Protein AF-A0A1Y1WKF5-F1 (afdb_monomer_lite)

Sequence (110 aa):
MSGCAQGALVANGGNSYWIAYNGTVQQVWKNIDTSLVNCTTDKDTLSCCYSNECKNFVCPGDEASSSDYSLLSAAMQQAANVQNTASSAGKIRVGAALLLTLTLLPFALA

Secondary structure (DSSP, 8-state):
--S-EEEEE--TT--EEEEEETTEEEEEEESS-GGG-EEEEETTEEEEEETTEEEEEE--SSS--HHHHHHHHHHHHHHHHHHHHHHH-S--------------------

Structure (mmCIF, N/CA/C/O backbone):
data_AF-A0A1Y1WKF5-F1
#
_entry.id   AF-A0A1Y1WKF5-F1
#
loop_
_atom_site.group_PDB
_atom_site.id
_atom_site.type_symbol
_atom_site.label_atom_id
_atom_site.label_alt_id
_atom_site.label_comp_id
_atom_site.label_asym_id
_atom_site.label_entity_id
_atom_site.label_seq_id
_atom_site.pdbx_PDB_ins_code
_atom_site.Cartn_x
_atom_site.Cartn_y
_atom_site.Cartn_z
_atom_site.occupancy
_atom_site.B_iso_or_equiv
_atom_site.auth_seq_id
_atom_site.auth_comp_id
_atom_site.auth_asym_id
_atom_site.auth_atom_id
_atom_site.pdbx_PDB_model_num
ATOM 1 N N . MET A 1 1 ? 3.076 -5.394 -16.134 1.00 48.38 1 MET A N 1
ATOM 2 C CA . MET A 1 1 ? 2.365 -4.838 -14.957 1.00 48.38 1 MET A CA 1
ATOM 3 C C . MET A 1 1 ? 3.289 -3.763 -14.375 1.00 48.38 1 MET A C 1
ATOM 5 O O . MET A 1 1 ? 4.356 -3.589 -14.934 1.00 48.38 1 MET A O 1
ATOM 9 N N . SER A 1 2 ? 2.908 -2.950 -13.389 1.00 57.91 2 SER A N 1
ATOM 10 C CA . SER A 1 2 ? 3.859 -2.015 -12.743 1.00 57.91 2 SER A CA 1
ATOM 11 C C . SER A 1 2 ? 4.385 -2.644 -11.466 1.00 57.91 2 SER A C 1
ATOM 13 O O . SER A 1 2 ? 3.593 -3.243 -10.734 1.00 57.91 2 SER A O 1
ATOM 15 N N . GLY A 1 3 ? 5.664 -2.449 -11.158 1.00 75.69 3 GLY A N 1
ATOM 16 C CA . GLY A 1 3 ? 6.372 -3.142 -10.081 1.00 75.69 3 GLY A CA 1
ATOM 17 C C . GLY A 1 3 ? 6.024 -2.774 -8.633 1.00 75.69 3 GLY A C 1
ATOM 18 O O . GLY A 1 3 ? 6.872 -2.876 -7.754 1.00 75.69 3 GLY A O 1
ATOM 19 N N . CYS A 1 4 ? 4.797 -2.340 -8.346 1.00 88.12 4 CYS A N 1
ATOM 20 C CA . CYS A 1 4 ? 4.333 -2.100 -6.980 1.00 88.12 4 CYS A CA 1
ATOM 21 C C . CYS A 1 4 ? 3.593 -3.322 -6.432 1.00 88.12 4 CYS A C 1
ATOM 23 O O . CYS A 1 4 ? 2.597 -3.767 -7.010 1.00 88.12 4 CYS A O 1
ATOM 25 N N . ALA A 1 5 ? 4.023 -3.816 -5.272 1.00 91.19 5 ALA A N 1
ATOM 26 C CA . ALA A 1 5 ? 3.258 -4.797 -4.518 1.00 91.19 5 ALA A CA 1
ATOM 27 C C . ALA A 1 5 ? 2.086 -4.089 -3.824 1.00 91.19 5 ALA A C 1
ATOM 29 O O . ALA A 1 5 ? 2.237 -2.999 -3.273 1.00 91.19 5 ALA A O 1
ATOM 30 N N . GLN A 1 6 ? 0.909 -4.705 -3.858 1.00 92.75 6 GLN A N 1
ATOM 31 C CA . GLN A 1 6 ? -0.344 -4.129 -3.374 1.00 92.75 6 GLN A CA 1
ATOM 32 C C . GLN A 1 6 ? -1.032 -5.111 -2.430 1.00 92.75 6 GLN A C 1
ATOM 34 O O . GLN A 1 6 ? -0.980 -6.322 -2.654 1.00 92.75 6 GLN A O 1
ATOM 39 N N . GLY A 1 7 ? -1.674 -4.606 -1.379 1.00 93.88 7 GLY A N 1
ATOM 40 C CA . GLY A 1 7 ? -2.327 -5.454 -0.388 1.00 93.88 7 GLY A CA 1
ATOM 41 C C . GLY A 1 7 ? -3.465 -4.756 0.345 1.00 93.88 7 GLY A C 1
ATOM 42 O O . GLY A 1 7 ? -3.337 -3.620 0.799 1.00 93.88 7 GLY A O 1
ATOM 43 N N . ALA A 1 8 ? -4.577 -5.469 0.500 1.00 94.00 8 ALA A N 1
ATOM 44 C CA . ALA A 1 8 ? -5.696 -5.067 1.338 1.00 94.00 8 ALA A CA 1
ATOM 45 C C . ALA A 1 8 ? -5.685 -5.890 2.631 1.00 94.00 8 ALA A C 1
ATOM 47 O O . ALA A 1 8 ? -5.640 -7.119 2.593 1.00 94.00 8 ALA A O 1
ATOM 48 N N . LEU A 1 9 ? -5.720 -5.217 3.779 1.00 92.56 9 LEU A N 1
ATOM 49 C CA . LEU A 1 9 ? -5.862 -5.851 5.085 1.00 92.56 9 LEU A CA 1
ATOM 50 C C . LEU A 1 9 ? -7.299 -5.658 5.564 1.00 92.56 9 LEU A C 1
ATOM 52 O O . LEU A 1 9 ? -7.731 -4.522 5.758 1.00 92.56 9 LEU A O 1
ATOM 56 N N . VAL A 1 10 ? -8.010 -6.760 5.793 1.00 88.88 10 VAL A N 1
ATOM 57 C CA . VAL A 1 10 ? -9.328 -6.782 6.441 1.00 88.88 10 VAL A CA 1
ATOM 58 C C . VAL A 1 10 ? -9.123 -7.209 7.889 1.00 88.88 10 VAL A C 1
ATOM 60 O O . VAL A 1 10 ? -8.652 -8.314 8.148 1.00 88.88 10 VAL A O 1
ATOM 63 N N . ALA A 1 11 ? -9.425 -6.324 8.836 1.00 80.75 11 ALA A N 1
ATOM 64 C CA . ALA A 1 11 ? -9.166 -6.552 10.254 1.00 80.75 11 ALA A CA 1
ATOM 65 C C . ALA A 1 11 ? -10.241 -5.893 11.129 1.00 80.75 11 ALA A C 1
ATOM 67 O O . ALA A 1 11 ? -10.858 -4.903 10.736 1.00 80.75 11 ALA A O 1
ATOM 68 N N . ASN A 1 12 ? -10.433 -6.416 12.346 1.00 70.50 12 ASN A N 1
ATOM 69 C CA . ASN A 1 12 ? -11.454 -5.941 13.293 1.00 70.50 12 ASN A CA 1
ATOM 70 C C . ASN A 1 12 ? -11.301 -4.454 13.675 1.00 70.50 12 ASN A C 1
ATOM 72 O O . ASN A 1 12 ? -12.272 -3.826 14.085 1.00 70.50 12 ASN A O 1
ATOM 76 N N . GLY A 1 13 ? -10.097 -3.887 13.533 1.00 66.50 13 GLY A N 1
ATOM 77 C CA . GLY A 1 13 ? -9.808 -2.471 13.776 1.00 66.50 13 GLY A CA 1
ATOM 78 C C . GLY A 1 13 ? -10.039 -1.549 12.572 1.00 66.50 13 GLY A C 1
ATOM 79 O O . GLY A 1 13 ? -9.701 -0.372 12.664 1.00 66.50 13 GLY A O 1
ATOM 80 N N . GLY A 1 14 ? -10.586 -2.070 11.469 1.00 82.38 14 GLY A N 1
ATOM 81 C CA . GLY A 1 14 ? -10.873 -1.342 10.233 1.00 82.38 14 GLY A CA 1
ATOM 82 C C . GLY A 1 14 ? -9.946 -1.740 9.086 1.00 82.38 14 GLY A C 1
ATOM 83 O O . GLY A 1 14 ? -8.736 -1.907 9.266 1.00 82.38 14 GLY A O 1
ATOM 84 N N . ASN A 1 15 ? -10.517 -1.881 7.885 1.00 92.19 15 ASN A N 1
ATOM 85 C CA . ASN A 1 15 ? -9.752 -2.330 6.725 1.00 92.19 15 ASN A CA 1
ATOM 86 C C . ASN A 1 15 ? -8.790 -1.236 6.248 1.00 92.19 15 ASN A C 1
ATOM 88 O O . ASN A 1 15 ? -9.027 -0.037 6.420 1.00 92.19 15 ASN A O 1
ATOM 92 N N . SER A 1 16 ? -7.691 -1.644 5.631 1.00 93.94 16 SER A N 1
ATOM 93 C CA . SER A 1 16 ? -6.658 -0.730 5.149 1.00 93.94 16 SER A CA 1
ATOM 94 C C . SER A 1 16 ? -6.033 -1.215 3.853 1.00 93.94 16 SER A C 1
ATOM 96 O O . SER A 1 16 ? -6.049 -2.408 3.554 1.00 93.94 16 SER A O 1
ATOM 98 N N . TYR A 1 17 ? -5.484 -0.276 3.090 1.00 96.00 17 TYR A N 1
ATOM 99 C CA . TYR A 1 17 ? -4.816 -0.548 1.824 1.00 96.00 17 TYR A CA 1
ATOM 100 C C . TYR A 1 17 ? -3.354 -0.138 1.904 1.00 96.00 17 TYR A C 1
ATOM 102 O O . TYR A 1 17 ? -3.025 0.925 2.441 1.00 96.00 17 TYR A O 1
ATOM 110 N N . TRP A 1 18 ? -2.491 -0.993 1.378 1.00 95.75 18 TRP A N 1
ATOM 111 C CA . TRP A 1 18 ? -1.050 -0.928 1.537 1.00 95.75 18 TRP A CA 1
ATOM 112 C C . TRP A 1 18 ? -0.375 -1.118 0.189 1.00 95.75 18 TRP A C 1
ATOM 114 O O . TRP A 1 18 ? -0.825 -1.911 -0.640 1.00 95.75 18 TRP A O 1
ATOM 124 N N . ILE A 1 19 ? 0.723 -0.398 -0.009 1.00 94.50 19 ILE A N 1
ATOM 125 C CA . ILE A 1 19 ? 1.572 -0.528 -1.189 1.00 94.50 19 ILE A CA 1
ATOM 126 C C . ILE A 1 19 ? 3.017 -0.664 -0.725 1.00 94.50 19 ILE A C 1
ATOM 128 O O . ILE A 1 19 ? 3.432 0.010 0.222 1.00 94.50 19 ILE A O 1
ATOM 132 N N . ALA A 1 20 ? 3.775 -1.524 -1.397 1.00 93.25 20 ALA A N 1
ATOM 133 C CA . ALA A 1 20 ? 5.212 -1.631 -1.227 1.00 93.25 20 ALA A CA 1
ATOM 134 C C . ALA A 1 20 ? 5.944 -1.482 -2.559 1.00 93.25 20 ALA A C 1
ATOM 136 O O . ALA A 1 20 ? 5.535 -2.054 -3.570 1.00 93.25 20 ALA A O 1
ATOM 137 N N . TYR A 1 21 ? 7.008 -0.686 -2.545 1.00 89.69 21 TYR A N 1
ATOM 138 C CA . TYR A 1 21 ? 7.863 -0.422 -3.696 1.00 89.69 21 TYR A CA 1
ATOM 139 C C . TYR A 1 21 ? 9.211 0.126 -3.243 1.00 89.69 21 TYR A C 1
ATOM 141 O O . TYR A 1 21 ? 9.292 0.842 -2.239 1.00 89.69 21 TYR A O 1
ATOM 149 N N . ASN A 1 22 ? 10.269 -0.179 -3.998 1.00 85.81 22 ASN A N 1
ATOM 150 C CA . ASN A 1 22 ? 11.637 0.270 -3.715 1.00 85.81 22 ASN A CA 1
ATOM 151 C C . ASN A 1 22 ? 12.068 -0.006 -2.260 1.00 85.81 22 ASN A C 1
ATOM 153 O O . ASN A 1 22 ? 12.690 0.841 -1.614 1.00 85.81 22 ASN A O 1
ATOM 157 N N . GLY A 1 23 ? 11.694 -1.167 -1.714 1.00 86.44 23 GLY A N 1
ATOM 158 C CA . GLY A 1 23 ? 12.039 -1.562 -0.348 1.00 86.44 23 GLY A CA 1
ATOM 159 C C . GLY A 1 23 ? 11.306 -0.779 0.745 1.00 86.44 23 GLY A C 1
ATOM 160 O O . GLY A 1 23 ? 11.694 -0.849 1.910 1.00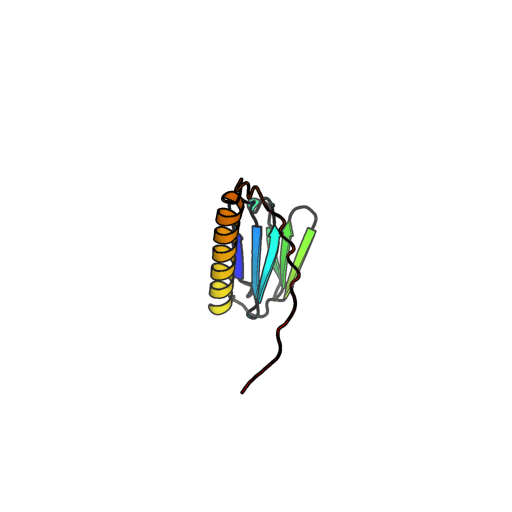 86.44 23 GLY A O 1
ATOM 161 N N . THR A 1 24 ? 10.260 -0.027 0.396 1.00 88.94 24 THR A N 1
ATOM 162 C CA . THR A 1 24 ? 9.455 0.755 1.340 1.00 88.94 24 THR A CA 1
ATOM 163 C C . THR A 1 24 ? 8.012 0.276 1.324 1.00 88.94 24 THR A C 1
ATOM 165 O O . THR A 1 24 ? 7.448 0.046 0.261 1.00 88.94 24 THR A O 1
ATOM 168 N N . VAL A 1 25 ? 7.391 0.183 2.502 1.00 94.06 25 VAL A N 1
ATOM 169 C CA . VAL A 1 25 ? 5.958 -0.101 2.665 1.00 94.06 25 VAL A CA 1
ATOM 170 C C . VAL A 1 25 ? 5.240 1.140 3.164 1.00 94.06 25 VAL A C 1
ATOM 172 O O . VAL A 1 25 ? 5.708 1.807 4.086 1.00 94.06 25 VAL A O 1
ATOM 175 N N . GLN A 1 26 ? 4.070 1.420 2.597 1.00 92.81 26 GLN A N 1
ATOM 176 C CA . GLN A 1 26 ? 3.217 2.526 3.008 1.00 92.81 26 GLN A CA 1
ATOM 177 C C . GLN A 1 26 ? 1.772 2.067 3.196 1.00 92.81 26 GLN A C 1
ATOM 179 O O . GLN A 1 26 ? 1.188 1.419 2.326 1.00 92.81 26 GLN A O 1
ATOM 184 N N . GLN A 1 27 ? 1.178 2.461 4.325 1.00 94.56 27 GLN A N 1
ATOM 185 C CA . GLN A 1 27 ? -0.268 2.409 4.516 1.00 94.56 27 GLN A CA 1
ATOM 186 C C . GLN A 1 27 ? -0.893 3.594 3.781 1.00 94.56 27 GLN A C 1
ATOM 188 O O . GLN A 1 27 ? -0.766 4.742 4.207 1.00 94.56 27 GLN A O 1
ATOM 193 N N . VAL A 1 28 ? -1.565 3.321 2.670 1.00 95.62 28 VAL A N 1
ATOM 194 C CA . VAL A 1 28 ? -2.122 4.357 1.797 1.00 95.62 28 VAL A CA 1
ATOM 195 C C . VAL A 1 28 ? -3.394 4.946 2.394 1.00 95.62 28 VAL A C 1
ATOM 197 O O . VAL A 1 28 ? -3.545 6.172 2.443 1.00 95.62 28 VAL A O 1
ATOM 200 N N . TRP A 1 29 ? -4.272 4.060 2.870 1.00 95.19 29 TRP A N 1
ATOM 201 C CA . TRP A 1 29 ? -5.543 4.385 3.509 1.00 95.19 29 TRP A CA 1
ATOM 202 C C . TRP A 1 29 ? -5.834 3.441 4.678 1.00 95.19 29 TRP A C 1
ATOM 204 O O . TRP A 1 29 ? -5.410 2.282 4.694 1.00 95.19 29 TRP A O 1
ATOM 214 N N . LYS A 1 30 ? -6.605 3.942 5.646 1.00 93.56 30 LYS A N 1
ATOM 215 C CA . LYS A 1 30 ? -7.064 3.215 6.836 1.00 93.56 30 LYS A CA 1
ATOM 216 C C . LYS A 1 30 ? -8.557 3.442 7.055 1.00 93.56 30 LYS A C 1
ATOM 218 O O . LYS A 1 30 ? -9.043 4.530 6.760 1.00 93.56 30 LYS A O 1
ATOM 223 N N . ASN A 1 31 ? -9.238 2.460 7.638 1.00 90.69 31 ASN A N 1
ATOM 224 C CA . ASN A 1 31 ? -10.680 2.480 7.905 1.00 90.69 31 ASN A CA 1
ATOM 225 C C . ASN A 1 31 ? -11.512 2.739 6.640 1.00 90.69 31 ASN A C 1
ATOM 227 O O . ASN A 1 31 ? -12.433 3.552 6.653 1.00 90.69 31 ASN A O 1
ATOM 231 N N . ILE A 1 32 ? -11.150 2.071 5.545 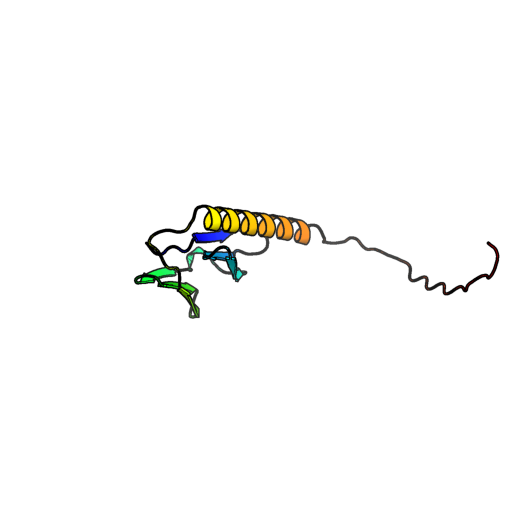1.00 92.56 32 ILE A N 1
ATOM 232 C CA . ILE A 1 32 ? -11.818 2.208 4.245 1.00 92.56 32 ILE A CA 1
ATOM 233 C C . ILE A 1 32 ? -12.511 0.915 3.831 1.00 92.56 32 ILE A C 1
ATOM 235 O O . ILE A 1 32 ? -12.198 -0.149 4.354 1.00 92.56 32 ILE A O 1
ATOM 239 N N . ASP A 1 33 ? -13.409 0.976 2.853 1.00 92.94 33 ASP A N 1
ATOM 240 C CA . ASP A 1 33 ? -13.827 -0.228 2.137 1.00 92.94 33 ASP A CA 1
ATOM 241 C C . ASP A 1 33 ? -12.813 -0.542 1.027 1.00 92.94 33 ASP A C 1
ATOM 243 O O . ASP A 1 33 ? -12.719 0.161 0.022 1.00 92.94 33 ASP A O 1
ATOM 247 N N . THR A 1 34 ? -12.022 -1.598 1.219 1.00 92.75 34 THR A N 1
ATOM 248 C CA . THR A 1 34 ? -10.963 -1.975 0.269 1.00 92.75 34 THR A CA 1
ATOM 249 C C . THR A 1 34 ? -11.509 -2.493 -1.061 1.00 92.75 34 THR A C 1
ATOM 251 O O . THR A 1 34 ? -10.784 -2.451 -2.050 1.00 92.75 34 THR A O 1
ATOM 254 N N . SER A 1 35 ? -12.780 -2.906 -1.122 1.00 92.00 35 SER A N 1
ATOM 255 C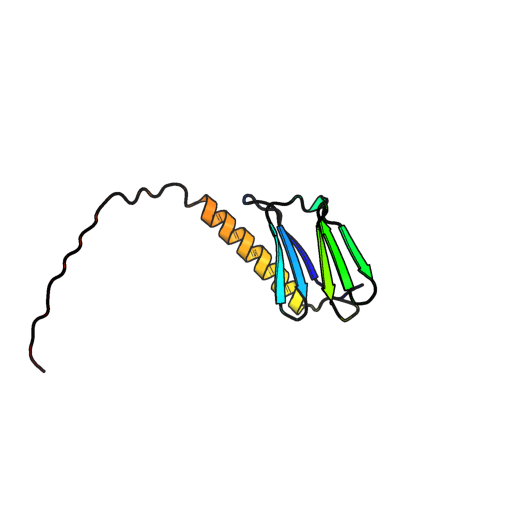 CA . SER A 1 35 ? -13.426 -3.320 -2.375 1.00 92.00 35 SER A CA 1
ATOM 256 C C . SER A 1 35 ? -13.690 -2.151 -3.330 1.00 92.00 35 SER A C 1
ATOM 258 O O . SER A 1 35 ? -13.861 -2.360 -4.528 1.00 92.00 35 SER A O 1
ATOM 260 N N . LEU A 1 36 ? -13.685 -0.919 -2.809 1.00 94.56 36 LEU A N 1
ATOM 261 C CA . LEU A 1 36 ? -13.868 0.310 -3.583 1.00 94.56 36 LEU A CA 1
ATOM 262 C C . LEU A 1 36 ? -12.542 0.919 -4.055 1.00 94.56 36 LEU A C 1
ATOM 264 O O . LEU A 1 36 ? -12.548 1.971 -4.696 1.00 94.56 36 LEU A O 1
ATOM 268 N N . VAL A 1 37 ? -11.405 0.305 -3.715 1.00 95.81 37 VAL A N 1
ATOM 269 C CA . VAL A 1 37 ? -10.099 0.743 -4.211 1.00 95.81 37 VAL A CA 1
ATOM 270 C C . VAL A 1 37 ? -9.946 0.258 -5.646 1.00 95.81 37 VAL A C 1
ATOM 272 O O . VAL A 1 37 ? -9.937 -0.943 -5.906 1.00 95.81 37 VAL A O 1
ATOM 275 N N . ASN A 1 38 ? -9.796 1.197 -6.576 1.00 95.19 38 ASN A N 1
ATOM 276 C CA . ASN A 1 38 ? -9.527 0.892 -7.976 1.00 95.19 38 ASN A CA 1
ATOM 277 C C . ASN A 1 38 ? -8.110 1.331 -8.333 1.00 95.19 38 ASN A C 1
ATOM 279 O O . ASN A 1 38 ? -7.782 2.510 -8.200 1.00 95.19 38 ASN A O 1
ATOM 283 N N . CYS A 1 39 ? -7.285 0.397 -8.800 1.00 92.25 39 CYS A N 1
ATOM 284 C CA . CYS A 1 39 ? -5.913 0.672 -9.198 1.00 92.25 39 CYS A CA 1
ATOM 285 C C . CYS A 1 39 ? -5.723 0.400 -10.686 1.00 92.25 39 CYS A C 1
ATOM 287 O O . CYS A 1 39 ? -6.090 -0.654 -11.200 1.00 92.25 39 CYS A O 1
ATOM 289 N N . THR A 1 40 ? -5.117 1.362 -11.369 1.00 91.38 40 THR A N 1
ATOM 290 C CA . THR A 1 40 ? -4.768 1.280 -12.786 1.00 91.38 40 THR A CA 1
ATOM 291 C C . THR A 1 40 ? -3.281 1.521 -12.949 1.00 91.38 40 THR A C 1
ATOM 293 O O . THR A 1 40 ? -2.680 2.308 -12.217 1.00 91.38 40 THR A O 1
ATOM 296 N N . THR A 1 41 ? -2.683 0.827 -13.906 1.00 88.12 41 THR A N 1
ATOM 297 C CA . THR A 1 41 ? -1.266 0.961 -14.219 1.00 88.12 41 THR A CA 1
ATOM 298 C C . THR A 1 41 ? -1.113 1.634 -15.575 1.00 88.12 41 THR A C 1
ATOM 300 O O . THR A 1 41 ? -1.658 1.140 -16.561 1.00 88.12 41 THR A O 1
ATOM 303 N N . ASP A 1 42 ? -0.319 2.702 -15.630 1.00 86.75 42 ASP A N 1
ATOM 304 C CA . ASP A 1 42 ? 0.196 3.285 -16.871 1.00 86.75 42 ASP A CA 1
ATOM 305 C C . ASP A 1 42 ? 1.725 3.342 -16.793 1.00 86.75 42 ASP A C 1
ATOM 307 O O . ASP A 1 42 ? 2.285 4.055 -15.958 1.00 86.75 42 ASP A O 1
ATOM 311 N N . LYS A 1 43 ? 2.399 2.560 -17.647 1.00 84.44 43 LYS A N 1
ATOM 312 C CA . LYS A 1 43 ? 3.866 2.411 -17.657 1.00 84.44 43 LYS A CA 1
ATOM 313 C C . LYS A 1 43 ? 4.394 2.089 -16.248 1.00 84.44 43 LYS A C 1
ATOM 315 O O . LYS A 1 43 ? 3.963 1.113 -15.641 1.00 84.44 43 LYS A O 1
ATOM 320 N N . ASP A 1 44 ? 5.272 2.939 -15.723 1.00 87.00 44 ASP A N 1
ATOM 321 C CA . ASP A 1 44 ? 5.887 2.834 -14.400 1.00 87.00 44 ASP A CA 1
ATOM 322 C C . ASP A 1 44 ? 5.042 3.480 -13.292 1.00 87.00 44 ASP A C 1
ATOM 324 O O . ASP A 1 44 ? 5.545 3.720 -12.200 1.00 87.00 44 ASP A O 1
ATOM 328 N N . THR A 1 45 ? 3.785 3.849 -13.550 1.00 88.94 45 THR A N 1
ATOM 329 C CA . THR A 1 45 ? 2.931 4.521 -12.562 1.00 88.94 45 THR A CA 1
ATOM 330 C C . THR A 1 45 ? 1.725 3.668 -12.209 1.00 88.94 45 THR A C 1
ATOM 332 O O . THR A 1 45 ? 0.870 3.384 -13.048 1.00 88.94 45 THR A O 1
ATOM 335 N N . LEU A 1 46 ? 1.620 3.314 -10.931 1.00 91.31 46 LEU A N 1
ATOM 336 C CA . LEU A 1 46 ? 0.413 2.759 -10.336 1.00 91.31 46 LEU A CA 1
ATOM 337 C C . LEU A 1 46 ? -0.435 3.907 -9.781 1.00 91.31 46 LEU A C 1
ATOM 339 O O . LEU A 1 46 ? -0.009 4.606 -8.864 1.00 91.31 46 LEU A O 1
ATOM 343 N N . SER A 1 47 ? -1.639 4.086 -10.312 1.00 93.12 47 SER A N 1
ATOM 344 C CA . SER A 1 47 ? -2.612 5.069 -9.831 1.00 93.12 47 SER A CA 1
ATOM 345 C C . SER A 1 47 ? -3.757 4.342 -9.145 1.00 93.12 47 SER A C 1
ATOM 347 O O . SER A 1 47 ? -4.532 3.646 -9.800 1.00 93.12 47 SER A O 1
ATOM 349 N N . CYS A 1 48 ? -3.865 4.495 -7.830 1.00 94.69 48 CYS A N 1
ATOM 350 C CA . CYS A 1 48 ? -4.944 3.926 -7.030 1.00 94.69 48 CYS A CA 1
ATOM 351 C C . CYS A 1 48 ? -5.893 5.031 -6.582 1.00 94.69 48 CYS A C 1
ATOM 353 O O . CYS A 1 48 ? -5.443 6.072 -6.110 1.00 94.69 48 CYS A O 1
ATOM 355 N N . CYS A 1 49 ? -7.195 4.794 -6.672 1.00 96.31 49 CYS A N 1
ATOM 356 C CA . CYS A 1 49 ? -8.226 5.721 -6.229 1.00 96.31 49 CYS A CA 1
ATOM 357 C C . CYS A 1 49 ? -9.156 5.052 -5.221 1.00 96.31 49 CYS A C 1
ATOM 359 O O . CYS A 1 49 ? -9.546 3.897 -5.393 1.00 96.31 49 CYS A O 1
ATOM 361 N N . TYR A 1 50 ? -9.543 5.805 -4.197 1.00 95.88 50 TYR A N 1
ATOM 362 C CA . TYR A 1 50 ? -10.601 5.454 -3.261 1.00 95.88 50 TYR A CA 1
ATOM 363 C C . TYR A 1 50 ? -11.530 6.658 -3.094 1.00 95.88 50 TYR A C 1
ATOM 365 O O . TYR A 1 50 ? -11.101 7.746 -2.702 1.00 95.88 50 TYR A O 1
ATOM 373 N N . SER A 1 51 ? -12.821 6.469 -3.375 1.00 92.25 51 SER A N 1
ATOM 374 C CA . SER A 1 51 ? -13.792 7.571 -3.451 1.00 92.25 51 SER A CA 1
ATOM 375 C C . SER A 1 51 ? -13.328 8.663 -4.438 1.00 92.25 51 SER A C 1
ATOM 377 O O . SER A 1 51 ? -13.173 8.376 -5.620 1.00 92.25 51 SER A O 1
ATOM 379 N N . ASN A 1 52 ? -13.080 9.892 -3.968 1.00 92.81 52 ASN A N 1
ATOM 380 C CA . ASN A 1 52 ? -12.634 11.023 -4.794 1.00 92.81 52 ASN A CA 1
ATOM 381 C C . ASN A 1 52 ? -11.131 11.323 -4.645 1.00 92.81 52 ASN A C 1
ATOM 383 O O . ASN A 1 52 ? -10.658 12.345 -5.139 1.00 92.81 52 ASN A O 1
ATOM 387 N N . GLU A 1 53 ? -10.386 10.478 -3.928 1.00 95.19 53 GLU A N 1
ATOM 388 C CA . GLU A 1 53 ? -8.956 10.659 -3.684 1.00 95.19 53 GLU A CA 1
ATOM 389 C C . GLU A 1 53 ? -8.156 9.624 -4.476 1.00 95.19 53 GLU A C 1
ATOM 391 O O . GLU A 1 53 ? -8.350 8.420 -4.311 1.00 95.19 53 GLU A O 1
ATOM 396 N N . CYS A 1 54 ? -7.231 10.097 -5.309 1.00 95.31 54 CYS A N 1
ATOM 397 C CA . CYS A 1 54 ? -6.311 9.256 -6.065 1.00 95.31 54 CYS A CA 1
ATOM 398 C C . CYS A 1 54 ? -4.871 9.505 -5.619 1.00 95.31 54 CYS A C 1
ATOM 400 O O . CYS A 1 54 ? -4.468 10.651 -5.406 1.00 95.31 54 CYS A O 1
ATOM 402 N N . LYS A 1 55 ? -4.090 8.430 -5.502 1.00 94.31 55 LYS A N 1
ATOM 403 C CA . LYS A 1 55 ? -2.656 8.470 -5.218 1.00 94.31 55 LYS A CA 1
ATOM 404 C C . LYS A 1 55 ? -1.888 7.719 -6.290 1.00 94.31 55 LYS 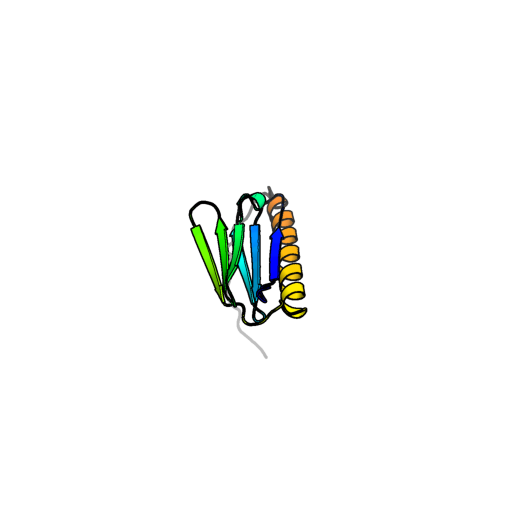A C 1
ATOM 406 O O . LYS A 1 55 ? -2.261 6.612 -6.674 1.00 94.31 55 LYS A O 1
ATOM 411 N N . ASN A 1 56 ? -0.792 8.335 -6.716 1.00 93.25 56 ASN A N 1
ATOM 412 C CA . ASN A 1 56 ? 0.068 7.824 -7.769 1.00 93.25 56 ASN A CA 1
ATOM 413 C C . ASN A 1 56 ? 1.402 7.397 -7.164 1.00 93.25 56 ASN A C 1
ATOM 415 O O . ASN A 1 56 ? 1.993 8.126 -6.365 1.00 93.25 56 ASN A O 1
ATOM 419 N N . PHE A 1 57 ? 1.877 6.233 -7.578 1.00 90.75 57 PHE A N 1
ATOM 420 C CA . PHE A 1 57 ? 3.116 5.629 -7.120 1.00 90.75 57 PHE A CA 1
ATOM 421 C C . PHE A 1 57 ? 3.968 5.334 -8.342 1.00 90.75 57 PHE A C 1
ATOM 423 O O . PHE A 1 57 ? 3.513 4.665 -9.268 1.00 90.75 57 PHE A O 1
ATOM 430 N N . VAL A 1 58 ? 5.193 5.855 -8.353 1.00 89.75 58 VAL A N 1
ATOM 431 C CA . VAL A 1 58 ? 6.162 5.547 -9.405 1.00 89.75 58 VAL A CA 1
ATOM 432 C C . VAL A 1 58 ? 6.854 4.243 -9.021 1.00 89.75 58 VAL A C 1
ATOM 434 O O . VAL A 1 58 ? 7.665 4.206 -8.095 1.00 89.75 58 VAL A O 1
ATOM 437 N N . CYS A 1 59 ? 6.483 3.180 -9.719 1.00 84.44 59 CYS A N 1
ATOM 438 C CA . CYS A 1 59 ? 6.914 1.804 -9.535 1.00 84.44 59 CYS A CA 1
ATOM 439 C C . CYS A 1 59 ? 7.676 1.371 -10.798 1.00 84.44 59 CYS A C 1
ATOM 441 O O . CYS A 1 59 ? 7.077 0.762 -11.688 1.00 84.44 59 CYS A O 1
ATOM 443 N N . PRO A 1 60 ? 8.964 1.737 -10.924 1.00 74.00 60 PRO A N 1
ATOM 444 C CA . PRO A 1 60 ? 9.748 1.371 -12.094 1.00 74.00 60 PRO A CA 1
ATOM 445 C C . PRO A 1 60 ? 9.878 -0.152 -12.205 1.00 74.00 60 PRO A C 1
ATOM 447 O O . PRO A 1 60 ? 10.141 -0.829 -11.210 1.00 74.00 60 PRO A O 1
ATOM 450 N N . GLY A 1 61 ? 9.735 -0.670 -13.425 1.00 71.56 61 GLY A N 1
ATOM 451 C CA . GLY A 1 61 ? 9.872 -2.097 -13.727 1.00 71.56 61 GLY A CA 1
ATOM 452 C C . GLY A 1 61 ? 8.545 -2.844 -13.875 1.00 71.56 61 GLY A C 1
ATOM 453 O O . GLY A 1 61 ? 7.486 -2.391 -13.436 1.00 71.56 61 GLY A O 1
ATOM 454 N N . ASP A 1 62 ? 8.618 -4.011 -14.518 1.00 69.75 62 ASP A N 1
ATOM 455 C CA . ASP A 1 62 ? 7.439 -4.770 -14.951 1.00 69.75 62 ASP A CA 1
ATOM 456 C C . ASP A 1 62 ? 6.717 -5.519 -13.816 1.00 69.75 62 ASP A C 1
ATOM 458 O O . ASP A 1 62 ? 5.524 -5.823 -13.938 1.00 69.75 62 ASP A O 1
ATOM 462 N N . GLU A 1 63 ? 7.420 -5.827 -12.718 1.00 78.19 63 GLU A N 1
ATOM 463 C CA . GLU A 1 63 ? 6.902 -6.604 -11.584 1.00 78.19 63 GLU A CA 1
ATOM 464 C C . GLU A 1 63 ? 7.542 -6.196 -10.253 1.00 78.19 63 GLU A C 1
ATOM 466 O O . GLU A 1 63 ? 8.670 -5.704 -10.203 1.00 78.19 63 GLU A O 1
ATOM 471 N N . ALA A 1 64 ? 6.787 -6.368 -9.163 1.00 81.56 64 ALA A N 1
ATOM 472 C CA . ALA A 1 64 ? 7.259 -6.030 -7.829 1.00 81.56 64 ALA A CA 1
ATOM 473 C C . ALA A 1 64 ? 8.279 -7.059 -7.351 1.00 81.56 64 ALA A C 1
ATOM 475 O O . ALA A 1 64 ? 8.124 -8.260 -7.582 1.00 81.56 64 ALA A O 1
ATOM 476 N N . SER A 1 65 ? 9.324 -6.600 -6.663 1.00 85.44 65 SER A N 1
ATOM 477 C CA . SER A 1 65 ? 10.363 -7.510 -6.195 1.00 85.44 65 SER A CA 1
ATOM 478 C C . SER A 1 65 ? 9.829 -8.437 -5.097 1.00 85.44 65 SER A C 1
ATOM 480 O O . SER A 1 65 ? 8.970 -8.060 -4.295 1.00 85.44 65 SER A O 1
ATOM 482 N N . SER A 1 66 ? 10.383 -9.648 -4.988 1.00 86.38 66 SER A N 1
ATOM 483 C CA . SER A 1 66 ? 10.056 -10.580 -3.895 1.00 86.38 66 SER A CA 1
ATOM 484 C C . SER A 1 66 ? 10.277 -9.955 -2.509 1.00 86.38 66 SER A C 1
ATOM 486 O O . SER A 1 66 ? 9.582 -10.287 -1.544 1.00 86.38 66 SER A O 1
ATOM 488 N N . SER A 1 67 ? 11.226 -9.020 -2.414 1.00 88.25 67 SER A N 1
ATOM 489 C CA . SER A 1 67 ? 11.489 -8.229 -1.214 1.00 88.25 67 SER A CA 1
ATOM 490 C C . SER A 1 67 ? 10.322 -7.299 -0.879 1.00 88.25 67 SER A C 1
ATOM 492 O O . SER A 1 67 ? 9.914 -7.252 0.279 1.00 88.25 67 SER A O 1
ATOM 494 N N . ASP A 1 68 ? 9.731 -6.620 -1.865 1.00 89.81 68 ASP A N 1
ATOM 495 C CA . ASP A 1 68 ? 8.578 -5.734 -1.649 1.00 89.81 68 ASP A CA 1
ATOM 496 C C . ASP A 1 68 ? 7.351 -6.517 -1.164 1.00 89.81 68 ASP A C 1
ATOM 498 O O . ASP A 1 68 ? 6.694 -6.101 -0.209 1.00 89.81 68 ASP A O 1
ATOM 502 N N . TYR A 1 69 ? 7.082 -7.697 -1.732 1.00 91.00 69 TYR A N 1
ATOM 503 C CA . TYR A 1 69 ? 6.021 -8.586 -1.236 1.00 91.00 69 TYR A CA 1
ATOM 504 C C . TYR A 1 69 ? 6.272 -9.060 0.203 1.00 91.00 69 TYR A C 1
ATOM 506 O O . TYR A 1 69 ? 5.348 -9.118 1.023 1.00 91.00 69 TYR A O 1
ATOM 514 N N . SER A 1 70 ? 7.525 -9.380 0.535 1.00 93.19 70 SER A N 1
ATOM 515 C CA . SER A 1 70 ? 7.908 -9.807 1.887 1.00 93.19 70 SER A CA 1
ATOM 516 C C . SER A 1 70 ? 7.726 -8.675 2.901 1.00 93.19 70 SER A C 1
ATOM 518 O O . SER A 1 70 ? 7.158 -8.885 3.972 1.00 93.19 70 SER A O 1
ATOM 520 N N . LEU A 1 71 ? 8.133 -7.454 2.548 1.00 93.69 71 LEU A N 1
ATOM 521 C CA . LEU A 1 71 ? 7.936 -6.273 3.387 1.00 93.69 71 LEU A CA 1
ATOM 522 C C . LEU A 1 71 ? 6.447 -5.955 3.563 1.00 93.69 71 LEU A C 1
ATOM 524 O O . LEU A 1 71 ? 5.998 -5.708 4.684 1.00 93.69 71 LEU A O 1
ATOM 528 N N . LEU A 1 72 ? 5.674 -6.003 2.475 1.00 94.81 72 LEU A N 1
ATOM 529 C CA . LEU A 1 72 ? 4.233 -5.759 2.488 1.00 94.81 72 LEU A CA 1
ATOM 530 C C . LEU A 1 72 ? 3.509 -6.731 3.423 1.00 94.81 72 LEU A C 1
ATOM 532 O O . LEU A 1 72 ? 2.762 -6.309 4.308 1.00 94.81 72 LEU A O 1
ATOM 536 N N . SER A 1 73 ? 3.759 -8.030 3.253 1.00 93.56 73 SER A N 1
ATOM 537 C CA . SER A 1 73 ? 3.137 -9.069 4.077 1.00 93.56 73 SER A CA 1
ATOM 538 C C . SER A 1 73 ? 3.509 -8.928 5.555 1.00 93.56 73 SER A C 1
ATOM 540 O O . SER A 1 73 ? 2.619 -8.980 6.407 1.00 93.56 73 SER A O 1
ATOM 542 N N . ALA A 1 74 ? 4.780 -8.662 5.870 1.00 93.69 74 ALA A N 1
ATOM 543 C CA . ALA A 1 74 ? 5.234 -8.444 7.242 1.00 93.69 74 ALA A CA 1
ATOM 544 C C . ALA A 1 74 ? 4.547 -7.230 7.893 1.00 93.69 74 ALA A C 1
ATOM 546 O O . ALA A 1 74 ? 4.059 -7.327 9.021 1.00 93.69 74 ALA A O 1
ATOM 547 N N . ALA A 1 75 ? 4.450 -6.105 7.182 1.00 93.12 75 ALA A N 1
ATOM 548 C CA . ALA A 1 75 ? 3.800 -4.898 7.688 1.00 93.12 75 ALA A CA 1
ATOM 549 C C . ALA A 1 75 ? 2.297 -5.104 7.939 1.00 93.12 75 ALA A C 1
ATOM 551 O O . ALA A 1 75 ? 1.782 -4.716 8.990 1.00 93.12 75 ALA A O 1
ATOM 552 N N . MET A 1 76 ? 1.595 -5.766 7.015 1.00 92.75 76 MET A N 1
ATOM 553 C CA . MET A 1 76 ? 0.169 -6.071 7.169 1.00 92.75 76 MET A CA 1
ATOM 554 C C . MET A 1 76 ? -0.086 -7.029 8.342 1.00 92.75 76 MET A C 1
ATOM 556 O O . MET A 1 76 ? -1.029 -6.825 9.107 1.00 92.75 76 MET A O 1
ATOM 560 N N . GLN A 1 77 ? 0.769 -8.038 8.534 1.00 91.62 77 GLN A N 1
ATOM 561 C CA . GLN A 1 77 ? 0.686 -8.949 9.682 1.00 91.62 77 GLN A CA 1
ATOM 562 C C . GLN A 1 77 ? 0.922 -8.219 11.010 1.00 91.62 77 GLN A C 1
ATOM 564 O O . GLN A 1 77 ? 0.170 -8.412 11.967 1.00 91.62 77 GLN A O 1
ATOM 569 N N . GLN A 1 78 ? 1.931 -7.345 11.077 1.00 89.06 78 GLN A N 1
ATOM 570 C CA . GLN A 1 78 ? 2.182 -6.526 12.266 1.00 89.06 78 GLN A CA 1
ATOM 571 C C . GLN A 1 78 ? 0.989 -5.618 12.582 1.00 89.06 78 GLN A C 1
ATOM 573 O O . GLN A 1 78 ? 0.546 -5.573 13.730 1.00 89.06 78 GLN A O 1
ATOM 578 N N . ALA A 1 79 ? 0.420 -4.952 11.573 1.00 87.12 79 ALA A N 1
ATOM 579 C CA . ALA A 1 79 ? -0.758 -4.106 11.742 1.00 87.12 79 ALA A CA 1
ATOM 580 C C . ALA A 1 79 ? -1.967 -4.895 12.276 1.00 87.12 79 ALA A C 1
ATOM 582 O O . ALA A 1 79 ? -2.632 -4.439 13.210 1.00 87.12 79 ALA A O 1
ATOM 583 N N . ALA A 1 80 ? -2.209 -6.104 11.759 1.00 86.44 80 ALA A N 1
ATOM 584 C CA . ALA A 1 80 ? -3.267 -6.985 12.253 1.00 86.44 80 ALA A CA 1
ATOM 585 C C . ALA A 1 80 ? -3.061 -7.365 13.733 1.00 86.44 80 ALA A C 1
ATOM 587 O O . ALA A 1 80 ? -3.998 -7.323 14.534 1.00 86.44 80 ALA A O 1
ATOM 588 N N . ASN A 1 81 ? -1.825 -7.682 14.125 1.00 82.81 81 ASN A N 1
ATOM 589 C CA . ASN A 1 81 ? -1.489 -8.066 15.498 1.00 82.81 81 ASN A CA 1
ATOM 590 C C . ASN A 1 81 ? -1.613 -6.896 16.488 1.00 82.81 81 ASN A C 1
ATOM 592 O O . ASN A 1 81 ? -2.149 -7.064 17.588 1.00 82.81 81 ASN A O 1
ATOM 596 N N . VAL A 1 82 ? -1.180 -5.692 16.100 1.00 77.00 82 VAL A N 1
ATOM 597 C CA . VAL A 1 82 ? -1.330 -4.482 16.927 1.00 77.00 82 VAL A CA 1
ATOM 598 C C . VAL A 1 82 ? -2.807 -4.153 17.146 1.00 77.00 82 VAL A C 1
ATOM 600 O O . VAL A 1 82 ? -3.200 -3.844 18.271 1.00 77.00 82 VAL A O 1
ATOM 603 N N . GLN A 1 83 ? -3.650 -4.279 16.118 1.00 61.75 83 GLN A N 1
ATOM 604 C CA . GLN A 1 83 ? -5.090 -4.032 16.252 1.00 61.75 83 GLN A CA 1
ATOM 605 C C . GLN A 1 83 ? -5.778 -5.036 17.189 1.00 61.75 83 GLN A C 1
ATOM 607 O O . GLN A 1 83 ? -6.579 -4.628 18.030 1.00 61.75 83 GLN A O 1
ATOM 612 N N . ASN A 1 84 ? -5.410 -6.319 17.130 1.00 56.84 84 ASN A N 1
ATOM 613 C CA . ASN A 1 84 ? -5.912 -7.325 18.076 1.00 56.84 84 ASN A CA 1
ATOM 614 C C . ASN A 1 84 ? -5.482 -7.035 19.529 1.00 56.84 84 ASN A C 1
ATOM 616 O O . ASN A 1 84 ? -6.225 -7.296 20.480 1.00 56.84 84 ASN A O 1
ATOM 620 N N . THR A 1 85 ? -4.309 -6.428 19.713 1.00 54.84 85 THR A N 1
ATOM 621 C CA . THR A 1 85 ? -3.796 -6.064 21.042 1.00 54.84 85 THR A CA 1
ATOM 622 C C . THR A 1 85 ? -4.475 -4.800 21.587 1.00 54.84 85 THR A C 1
ATOM 624 O O . THR A 1 85 ? -4.834 -4.750 22.763 1.00 54.84 85 THR A O 1
ATOM 627 N N . ALA A 1 86 ? -4.744 -3.803 20.736 1.00 50.41 86 ALA A N 1
ATOM 628 C CA . ALA A 1 86 ? -5.449 -2.575 21.117 1.00 50.41 86 ALA A CA 1
ATOM 629 C C . ALA A 1 86 ? -6.907 -2.832 21.548 1.00 50.41 86 ALA A C 1
ATOM 631 O O . ALA A 1 86 ? -7.386 -2.203 22.491 1.00 50.41 86 ALA A O 1
ATOM 632 N N . SER A 1 87 ? -7.592 -3.808 20.940 1.00 45.66 87 SER A N 1
ATOM 633 C CA . SER A 1 87 ? -8.922 -4.255 21.388 1.00 45.66 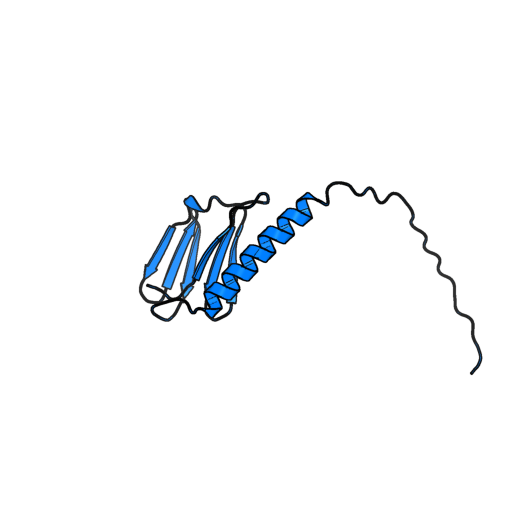87 SER A CA 1
ATOM 634 C C . SER A 1 87 ? -8.901 -4.990 2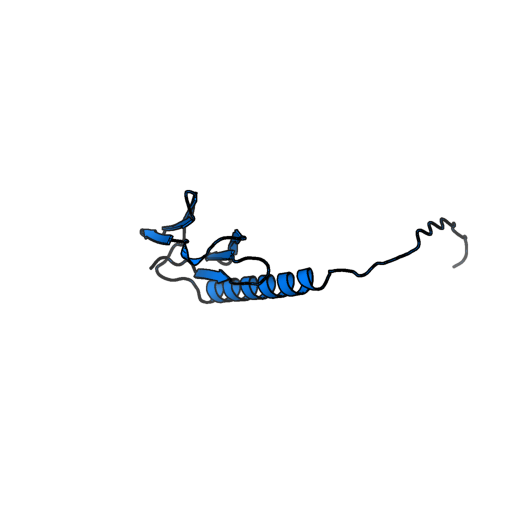2.736 1.00 45.66 87 SER A C 1
ATOM 636 O O . SER A 1 87 ? -9.921 -5.036 23.420 1.00 45.66 87 SER A O 1
ATOM 638 N N . SER A 1 88 ? -7.743 -5.510 23.155 1.00 45.72 88 SER A N 1
ATOM 639 C CA . SER A 1 88 ? -7.559 -6.204 24.440 1.00 45.72 88 SER A CA 1
ATOM 640 C C . SER A 1 88 ? -7.175 -5.257 25.590 1.00 45.72 88 SER A C 1
ATOM 642 O O . SER A 1 88 ? -7.229 -5.644 26.754 1.00 45.72 88 SER A O 1
ATOM 644 N N . ALA A 1 89 ? -6.844 -3.993 25.296 1.00 45.72 89 ALA A N 1
ATOM 645 C CA . ALA A 1 89 ? -6.533 -2.959 26.291 1.00 45.72 89 ALA A CA 1
ATOM 646 C C . ALA A 1 89 ? -7.789 -2.267 26.872 1.00 45.72 89 ALA A C 1
ATOM 648 O O . ALA A 1 89 ? -7.712 -1.214 27.511 1.00 45.72 89 ALA A O 1
ATOM 649 N N . GLY A 1 90 ? -8.969 -2.857 26.673 1.00 41.25 90 GLY A N 1
ATOM 650 C CA . GLY A 1 90 ? -10.208 -2.441 27.314 1.00 41.25 90 GLY A CA 1
ATOM 651 C C . GLY A 1 90 ? -10.251 -2.867 28.783 1.00 41.25 90 GLY A C 1
ATOM 652 O O . GLY A 1 90 ? -10.703 -3.963 29.091 1.00 41.25 90 GLY A O 1
ATOM 653 N N . LYS A 1 91 ? -9.885 -1.937 29.677 1.00 47.53 91 LYS A N 1
ATOM 654 C CA . LYS A 1 91 ? -10.042 -1.968 31.150 1.00 47.53 91 LYS A CA 1
ATOM 655 C C . LYS A 1 91 ? -9.012 -2.799 31.929 1.00 47.53 91 LYS A C 1
ATOM 657 O O . LYS A 1 91 ? -9.369 -3.752 32.613 1.00 47.53 91 LYS A O 1
ATOM 662 N N . ILE A 1 92 ? -7.783 -2.298 32.033 1.00 51.28 92 ILE A N 1
ATOM 663 C CA . ILE A 1 92 ? -7.086 -2.390 33.325 1.00 51.28 92 ILE A CA 1
ATOM 664 C C . ILE A 1 92 ? -7.316 -1.056 34.028 1.00 51.28 92 ILE A C 1
ATOM 666 O O . ILE A 1 92 ? -6.706 -0.042 33.698 1.00 51.28 92 ILE A O 1
ATOM 670 N N . ARG A 1 93 ? -8.259 -1.036 34.978 1.00 44.97 93 ARG A N 1
ATOM 671 C CA . ARG A 1 93 ? -8.327 0.035 35.973 1.00 44.97 93 ARG A CA 1
ATOM 672 C C . ARG A 1 93 ? -7.079 -0.103 36.843 1.00 44.97 93 ARG A C 1
ATOM 674 O O . ARG A 1 93 ? -7.107 -0.830 37.830 1.00 44.97 93 ARG A O 1
ATOM 681 N N . VAL A 1 94 ? -5.990 0.568 36.475 1.00 45.59 94 VAL A N 1
ATOM 682 C CA . VAL A 1 94 ? -4.879 0.813 37.401 1.00 45.59 94 VAL A CA 1
ATOM 683 C C . VAL A 1 94 ? -5.367 1.889 38.366 1.00 45.59 94 VAL A C 1
ATOM 685 O O . VAL A 1 94 ? -5.198 3.087 38.156 1.00 45.59 94 VAL A O 1
ATOM 688 N N . GLY A 1 95 ? -6.122 1.445 39.367 1.00 41.88 95 GLY A N 1
ATOM 689 C CA . GLY A 1 95 ? -6.443 2.252 40.527 1.00 41.88 95 GLY A CA 1
ATOM 690 C C . GLY A 1 95 ? -5.216 2.337 41.424 1.00 41.88 95 GLY A C 1
ATOM 691 O O . GLY A 1 95 ? -4.714 1.300 41.839 1.00 41.88 95 GLY A O 1
ATOM 692 N N . ALA A 1 96 ? -4.831 3.576 41.743 1.00 45.06 96 ALA A N 1
ATOM 693 C CA . ALA A 1 96 ? -3.901 3.979 42.800 1.00 45.06 96 ALA A CA 1
ATOM 694 C C . ALA A 1 96 ? -2.428 3.532 42.605 1.00 45.06 96 ALA A C 1
ATOM 696 O O . ALA A 1 96 ? -2.139 2.441 42.148 1.00 45.06 96 ALA A O 1
ATOM 697 N N . ALA A 1 97 ? -1.405 4.319 42.920 1.00 43.34 97 ALA A N 1
ATOM 698 C CA . ALA A 1 97 ? -1.348 5.552 43.677 1.00 43.34 97 ALA A CA 1
ATOM 699 C C . ALA A 1 97 ? -0.209 6.421 43.134 1.00 43.34 97 ALA A C 1
ATOM 701 O O . ALA A 1 97 ? 0.885 5.946 42.837 1.00 43.34 97 ALA A O 1
ATOM 702 N N . LEU A 1 98 ? -0.487 7.717 43.061 1.00 48.81 98 LEU A N 1
ATOM 703 C CA . LEU A 1 98 ? 0.515 8.764 43.038 1.00 48.81 98 LEU A CA 1
ATOM 704 C C . LEU A 1 98 ? 1.302 8.686 44.359 1.00 48.81 98 LEU A C 1
ATOM 706 O O . LEU A 1 98 ? 0.740 8.980 45.409 1.00 48.81 98 LEU A O 1
ATOM 710 N N . LEU A 1 99 ? 2.577 8.305 44.322 1.00 42.66 99 LEU A N 1
ATOM 711 C CA . LEU A 1 99 ? 3.515 8.564 45.417 1.00 42.66 99 LEU A CA 1
ATOM 712 C C . LEU A 1 99 ? 4.800 9.141 44.825 1.00 42.66 99 LEU A C 1
ATOM 714 O O . LEU A 1 99 ? 5.760 8.447 44.506 1.00 42.66 99 LEU A O 1
ATOM 718 N N . LEU A 1 100 ? 4.768 10.464 44.664 1.00 51.69 100 LEU A N 1
ATOM 719 C CA . LEU A 1 100 ? 5.958 11.297 44.736 1.00 51.69 100 LEU A CA 1
ATOM 720 C C . LEU A 1 100 ? 6.588 11.094 46.119 1.00 51.69 100 LEU A C 1
ATOM 722 O O . LEU A 1 100 ? 6.078 11.618 47.106 1.00 51.69 100 LEU A O 1
ATOM 726 N N . THR A 1 101 ? 7.713 10.393 46.191 1.00 52.09 101 THR A N 1
ATOM 727 C CA . THR A 1 101 ? 8.654 10.548 47.306 1.00 52.09 101 THR A CA 1
ATOM 728 C C . THR A 1 101 ? 10.020 10.912 46.761 1.00 52.09 101 THR A C 1
ATOM 730 O O . THR A 1 101 ? 10.841 10.076 46.393 1.00 52.09 101 THR A O 1
ATOM 733 N N . LEU A 1 102 ? 10.200 12.227 46.699 1.00 51.47 102 LEU A N 1
ATOM 734 C CA . LEU A 1 102 ? 11.462 12.939 46.708 1.00 51.47 102 LEU A CA 1
ATOM 735 C C . LEU A 1 102 ? 12.177 12.639 48.043 1.00 51.47 102 LEU A C 1
ATOM 737 O O . LEU A 1 102 ? 11.742 13.130 49.078 1.00 51.47 102 LEU A O 1
ATOM 741 N N . THR A 1 103 ? 13.262 11.866 48.037 1.00 51.50 103 THR A N 1
ATOM 742 C CA . THR A 1 103 ? 14.269 11.835 49.122 1.00 51.50 103 THR A CA 1
ATOM 743 C C . THR A 1 103 ? 15.609 11.475 48.479 1.00 51.50 103 THR A C 1
ATOM 745 O O . THR A 1 103 ? 15.782 10.358 48.005 1.00 51.50 103 THR A O 1
ATOM 748 N N . LEU A 1 104 ? 16.421 12.474 48.127 1.00 50.66 104 LEU A N 1
ATOM 749 C CA . LEU A 1 104 ? 17.573 12.960 48.904 1.00 50.66 104 LEU A CA 1
ATOM 750 C C . LEU A 1 104 ? 18.680 11.909 49.097 1.00 50.66 104 LEU A C 1
ATOM 752 O O . LEU A 1 104 ? 18.463 10.855 49.684 1.00 50.66 104 LEU A O 1
ATOM 756 N N . LEU A 1 105 ? 19.868 12.276 48.594 1.00 50.38 105 LEU A N 1
ATOM 757 C CA . LEU A 1 105 ? 21.178 11.646 48.793 1.00 50.38 105 LEU A CA 1
ATOM 758 C C . LEU A 1 105 ? 21.387 11.111 50.221 1.00 50.38 105 LEU A C 1
ATOM 760 O O . LEU A 1 105 ? 20.937 11.730 51.188 1.00 50.38 105 LEU A O 1
ATOM 764 N N . PRO A 1 106 ? 22.318 10.155 50.356 1.00 50.94 106 PRO A N 1
ATOM 765 C CA . PRO A 1 106 ? 23.437 10.450 51.234 1.00 50.94 106 PRO A CA 1
ATOM 766 C C . PRO A 1 106 ? 24.797 10.288 50.555 1.00 50.94 106 PRO A C 1
ATOM 768 O O . PRO A 1 106 ? 25.024 9.470 49.668 1.00 50.94 106 PRO A O 1
ATOM 771 N N . PHE A 1 107 ? 25.687 11.151 51.025 1.00 48.66 107 PHE A N 1
ATOM 772 C CA . PHE A 1 107 ? 27.124 11.138 50.855 1.00 48.66 107 PHE A CA 1
ATOM 773 C C . PHE A 1 107 ? 27.764 9.807 51.291 1.00 48.66 107 PHE A C 1
ATOM 775 O O . PHE A 1 107 ? 27.289 9.159 52.219 1.00 48.66 107 PHE A O 1
ATOM 782 N N . ALA A 1 108 ? 28.957 9.589 50.730 1.00 41.50 108 ALA A N 1
ATOM 783 C CA . ALA A 1 108 ? 30.155 9.040 51.372 1.00 41.50 108 ALA A CA 1
ATOM 784 C C . ALA A 1 108 ? 30.564 7.580 51.078 1.00 41.50 108 ALA A C 1
ATOM 786 O O . ALA A 1 108 ? 29.809 6.635 51.273 1.00 41.50 108 ALA A O 1
ATOM 787 N N . LEU A 1 109 ? 31.867 7.494 50.758 1.00 41.50 109 LEU A N 1
ATOM 788 C CA . LEU A 1 109 ? 32.834 6.393 50.890 1.00 41.50 109 LEU A CA 1
ATOM 789 C C . LEU A 1 109 ? 32.857 5.296 49.814 1.00 41.50 109 LEU A C 1
ATOM 791 O O . LEU A 1 109 ? 32.236 4.247 49.959 1.00 41.50 109 LEU A O 1
ATOM 795 N N . ALA A 1 110 ? 33.725 5.502 48.819 1.00 39.66 110 ALA A N 1
ATOM 796 C CA . ALA A 1 110 ? 34.869 4.622 48.544 1.00 39.66 110 ALA A CA 1
ATOM 797 C C . ALA A 1 110 ? 35.965 5.415 47.816 1.00 39.66 110 ALA A C 1
ATOM 799 O O . ALA A 1 110 ? 35.604 6.203 46.912 1.00 39.66 110 ALA A O 1
#

pLDDT: mean 78.17, std 19.34, range [39.66, 96.31]

Foldseek 3Di:
DAQKDKDWADAPLAIWIWIFAPLDIDTPDTRADPVQWDWDDDAQWIWIDHDHDIDIDRRHDDHHDPSRVVVHVVVSVVVRVVSVVVVVPPDPPPDDDDDDDDDDDDDDDD

Organism: NCBI:txid61395

Radius of gyration: 22.72 Å; chains: 1; bounding box: 49×24×69 Å